Protein AF-A0A354C232-F1 (afdb_monomer)

Secondary structure (DSSP, 8-state):
-PPPGGGHHHHHHHHHHSHHHHHTT-EEEEEETTEEEEE--STT-B-TTSSB-HHHHHHHHHHHHHH-

Nearest PDB structures (foldseek):
  1sh8-assembly1_B  TM=8.870E-01  e=6.462E-04  Pseudomonas aeruginosa
  1t82-assembly2_D  TM=8.518E-01  e=8.136E-03  Shewanella oneidensis MR-1
  1t82-assembly1_A  TM=8.563E-01  e=1.585E-02  Shewanella oneidensis MR-1
  8ayv-assembly1_B  TM=8.630E-01  e=3.526E-02  Pseudomonas putida KT2440
  4rmm-assembly1_A-2  TM=5.749E-01  e=1.056E+00  Chromobacterium violaceum ATCC 12472

Mean predicted aligned error: 2.65 Å

Solvent-accessible surface area (backbone atoms only — not comparable to full-atom values): 4086 Å² total; per-residue (Å²): 110,72,63,46,81,89,48,46,64,60,52,61,44,63,39,54,72,44,66,64,44,43,69,40,53,42,41,79,59,25,62,53,92,97,47,72,39,75,47,72,46,64,69,77,30,52,39,101,84,76,44,72,24,68,68,53,56,49,50,51,55,54,49,54,62,75,73,105

Sequence (68 aa):
MAISDEHKEIVNYLEKAIKIVDKMGMRILEFQKHSVKIMLPK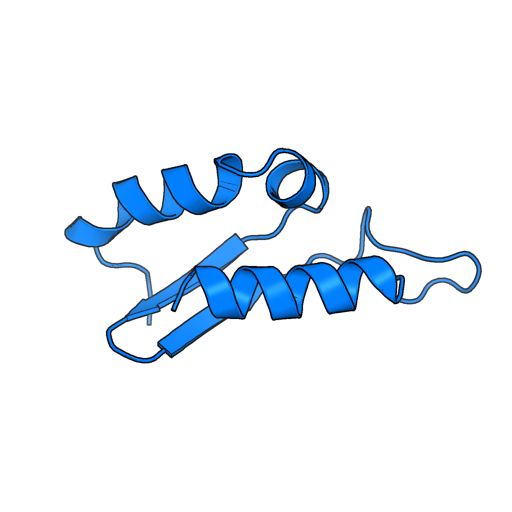EPNLNHIGTIYAGSLFSLADYAGGVL

Radius of gyration: 12.36 Å; Cα contacts (8 Å, |Δi|>4): 77; chains: 1; bounding box: 28×18×32 Å

Foldseek 3Di:
DADDPVCVVVQVCLCPVDPVSVVQVKHWGDDDPPDTDIDGDQPPQDDPVSGGDPVSVVCVVVSRVVRD

Structure (mmCIF, N/CA/C/O backbone):
data_AF-A0A354C232-F1
#
_entry.id   AF-A0A354C232-F1
#
loop_
_atom_site.group_PDB
_atom_site.id
_atom_site.type_symbol
_atom_site.label_atom_id
_atom_site.label_alt_id
_atom_site.label_comp_id
_atom_site.label_asym_id
_atom_site.label_entity_id
_atom_site.label_seq_id
_atom_site.pdbx_PDB_ins_code
_atom_site.Cartn_x
_atom_site.Cartn_y
_atom_site.Cartn_z
_atom_site.occupancy
_atom_site.B_iso_or_equiv
_atom_site.auth_seq_id
_atom_site.auth_comp_id
_atom_site.auth_asym_id
_atom_site.auth_atom_id
_atom_site.pdbx_PDB_model_num
ATOM 1 N N . MET A 1 1 ? -15.107 -2.823 2.774 1.00 60.38 1 MET A N 1
ATOM 2 C CA . MET A 1 1 ? -15.665 -1.712 3.581 1.00 60.38 1 MET A CA 1
ATOM 3 C C . MET A 1 1 ? -14.632 -0.603 3.686 1.00 60.38 1 MET A C 1
ATOM 5 O O . MET A 1 1 ? -13.452 -0.908 3.724 1.00 60.38 1 MET A O 1
ATOM 9 N N . ALA A 1 2 ? -15.049 0.664 3.686 1.00 82.69 2 ALA A N 1
ATOM 10 C CA . ALA A 1 2 ? -14.123 1.793 3.805 1.00 82.69 2 ALA A CA 1
ATOM 11 C C . ALA A 1 2 ? -13.505 1.880 5.215 1.00 82.69 2 ALA A C 1
ATOM 13 O O . ALA A 1 2 ? -14.084 1.379 6.177 1.00 82.69 2 ALA A O 1
ATOM 14 N N . ILE A 1 3 ? -12.342 2.525 5.321 1.00 94.31 3 ILE A N 1
ATOM 15 C CA . ILE A 1 3 ? -11.670 2.833 6.592 1.00 94.31 3 ILE A CA 1
ATOM 16 C C . ILE A 1 3 ? -12.585 3.726 7.443 1.00 94.31 3 ILE A C 1
ATOM 18 O O . ILE A 1 3 ? -13.042 4.768 6.965 1.00 94.31 3 ILE A O 1
ATOM 22 N N . SER A 1 4 ? -12.845 3.326 8.687 1.00 93.56 4 SER A N 1
ATOM 23 C CA . SER A 1 4 ? -13.647 4.107 9.633 1.00 93.56 4 SER A CA 1
ATOM 24 C C . SER A 1 4 ? -12.887 5.324 10.171 1.00 93.56 4 SER A C 1
ATOM 26 O O . SER A 1 4 ? -11.655 5.373 10.120 1.00 93.56 4 SER A O 1
ATOM 28 N N . ASP A 1 5 ? -13.616 6.332 10.658 1.00 94.50 5 ASP A N 1
ATOM 29 C CA . ASP A 1 5 ? -13.035 7.618 11.065 1.00 94.50 5 ASP A CA 1
ATOM 30 C C . ASP A 1 5 ? -11.982 7.466 12.167 1.00 94.50 5 ASP A C 1
ATOM 32 O O . ASP A 1 5 ? -10.923 8.088 12.092 1.00 94.50 5 ASP A O 1
ATOM 36 N N . GLU A 1 6 ? -12.223 6.576 13.130 1.00 94.44 6 GLU A N 1
ATOM 37 C CA . GLU A 1 6 ? -11.301 6.282 14.225 1.00 94.44 6 GLU A CA 1
ATOM 38 C C . GLU A 1 6 ? -9.982 5.638 13.766 1.00 94.44 6 GLU A C 1
ATOM 40 O O . GLU A 1 6 ? -8.972 5.745 14.459 1.00 94.44 6 GLU A O 1
ATOM 45 N N . HIS A 1 7 ? -9.954 5.008 12.585 1.00 95.56 7 HIS A N 1
ATOM 46 C CA . HIS A 1 7 ? -8.755 4.367 12.037 1.00 95.56 7 HIS A CA 1
ATOM 47 C C . HIS A 1 7 ? -8.002 5.234 11.015 1.00 95.56 7 HIS A C 1
ATOM 49 O O . HIS A 1 7 ? -6.921 4.853 10.561 1.00 95.56 7 HIS A O 1
ATOM 55 N N . LYS A 1 8 ? -8.522 6.410 10.639 1.00 95.12 8 LYS A N 1
ATOM 56 C CA . LYS A 1 8 ? -7.902 7.251 9.599 1.00 95.12 8 LYS A CA 1
ATOM 57 C C . LYS A 1 8 ? -6.490 7.705 9.956 1.00 95.12 8 LYS A C 1
ATOM 59 O O . LYS A 1 8 ? -5.609 7.683 9.097 1.00 95.12 8 LYS A O 1
ATOM 64 N N . GLU A 1 9 ? -6.264 8.108 11.204 1.00 96.38 9 GLU A N 1
ATOM 65 C CA . GLU A 1 9 ? -4.955 8.605 11.640 1.00 96.38 9 GLU A CA 1
ATOM 66 C C . GLU A 1 9 ? -3.892 7.507 11.611 1.00 96.38 9 GLU A C 1
ATOM 68 O O . GLU A 1 9 ? -2.811 7.715 11.053 1.00 96.38 9 GLU A O 1
ATOM 73 N N . ILE A 1 10 ? -4.216 6.323 12.143 1.00 95.62 10 ILE A N 1
ATOM 74 C CA . ILE A 1 10 ? -3.285 5.193 12.156 1.00 95.62 10 ILE A CA 1
ATOM 75 C C . ILE A 1 10 ? -2.995 4.695 10.741 1.00 95.62 10 ILE A C 1
ATOM 77 O O . ILE A 1 10 ? -1.837 4.459 10.415 1.00 95.62 10 ILE A O 1
ATOM 81 N N . VAL A 1 11 ? -3.998 4.623 9.862 1.00 96.50 11 VAL A N 1
ATOM 82 C CA . VAL A 1 11 ? -3.786 4.252 8.456 1.00 96.50 11 VAL A CA 1
ATOM 83 C C . VAL A 1 11 ? -2.860 5.252 7.760 1.00 96.50 11 VAL A C 1
ATOM 85 O O . VAL A 1 11 ? -1.876 4.851 7.142 1.00 96.50 11 VAL A O 1
ATOM 88 N N . ASN A 1 12 ? -3.110 6.555 7.914 1.00 95.81 12 ASN A N 1
ATOM 89 C CA . ASN A 1 12 ? -2.260 7.589 7.323 1.00 95.81 12 ASN A CA 1
ATOM 90 C C . ASN A 1 12 ? -0.818 7.541 7.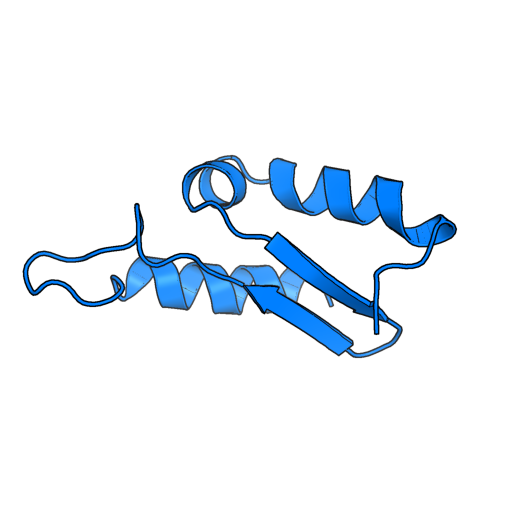861 1.00 95.81 12 ASN A C 1
ATOM 92 O O . ASN A 1 12 ? 0.125 7.814 7.117 1.00 95.81 12 ASN A O 1
ATOM 96 N N . TYR A 1 13 ? -0.635 7.188 9.136 1.00 96.12 13 TYR A N 1
ATOM 97 C CA . TYR A 1 13 ? 0.690 6.933 9.694 1.00 96.12 13 TYR A CA 1
ATOM 98 C C . TYR A 1 13 ? 1.335 5.696 9.060 1.00 96.12 13 TYR A C 1
ATOM 100 O O . TYR A 1 13 ? 2.456 5.786 8.566 1.00 96.12 13 TYR A O 1
ATOM 108 N N . LEU A 1 14 ? 0.634 4.561 9.025 1.00 96.31 14 LEU A N 1
ATOM 109 C CA . LEU A 1 14 ? 1.154 3.289 8.517 1.00 96.31 14 LEU A CA 1
ATOM 110 C C . LEU A 1 14 ? 1.574 3.368 7.047 1.00 96.31 14 LEU A C 1
ATOM 112 O O . LEU A 1 14 ? 2.568 2.750 6.672 1.00 96.31 14 LEU A O 1
ATOM 116 N N . GLU A 1 15 ? 0.867 4.132 6.212 1.00 96.12 15 GLU A N 1
ATOM 117 C CA . GLU A 1 15 ? 1.230 4.340 4.800 1.00 96.12 15 GLU A CA 1
ATOM 118 C C . GLU A 1 15 ? 2.540 5.131 4.620 1.00 96.12 15 GLU A C 1
ATOM 120 O O . GLU A 1 15 ? 3.149 5.091 3.551 1.00 96.12 15 GLU A O 1
ATOM 125 N N . LYS A 1 16 ? 2.992 5.844 5.661 1.00 95.50 16 LYS A N 1
ATOM 126 C CA . LYS A 1 16 ? 4.154 6.753 5.628 1.00 95.50 16 LYS A CA 1
ATOM 127 C C . LYS A 1 16 ? 5.278 6.361 6.585 1.00 95.50 16 LYS A C 1
ATOM 129 O O . LYS A 1 16 ? 6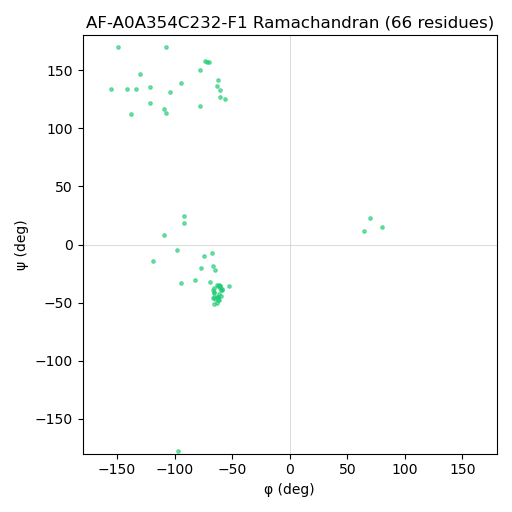.389 6.875 6.453 1.00 95.50 16 LYS A O 1
ATOM 134 N N . ALA A 1 17 ? 5.012 5.466 7.536 1.00 93.81 17 ALA A N 1
ATOM 135 C CA . ALA A 1 17 ? 5.955 5.060 8.577 1.00 93.81 17 ALA A CA 1
ATOM 136 C C . ALA A 1 17 ? 7.237 4.462 7.981 1.00 93.81 17 ALA A C 1
ATOM 138 O O . ALA A 1 17 ? 8.344 4.740 8.442 1.00 93.81 17 ALA A O 1
ATOM 139 N N . ILE A 1 18 ? 7.089 3.687 6.905 1.00 95.31 18 ILE A N 1
ATOM 140 C CA . ILE A 1 18 ? 8.195 3.085 6.169 1.00 95.31 18 ILE A CA 1
ATOM 141 C C . ILE A 1 18 ? 8.336 3.820 4.835 1.00 95.31 18 ILE A C 1
ATOM 143 O O . ILE A 1 18 ? 7.492 3.698 3.953 1.00 95.31 18 ILE A O 1
ATOM 147 N N . LYS A 1 19 ? 9.439 4.553 4.644 1.00 96.19 19 LYS A N 1
ATOM 148 C CA . LYS A 1 19 ? 9.651 5.389 3.444 1.00 96.19 19 LYS A CA 1
ATOM 149 C C . LYS A 1 19 ? 9.475 4.634 2.121 1.00 96.19 19 LYS A C 1
ATOM 151 O O . LYS A 1 19 ? 9.003 5.222 1.153 1.00 96.19 19 LYS A O 1
ATOM 156 N N . ILE A 1 20 ? 9.870 3.358 2.058 1.00 96.12 20 ILE A N 1
ATOM 157 C CA . ILE A 1 20 ? 9.721 2.567 0.831 1.00 96.12 20 ILE A CA 1
ATOM 158 C C . ILE A 1 20 ? 8.248 2.253 0.521 1.00 96.12 20 ILE A C 1
ATOM 160 O O . ILE A 1 20 ? 7.886 2.263 -0.646 1.00 96.12 20 ILE A O 1
ATOM 164 N N . VAL A 1 21 ? 7.382 2.089 1.529 1.00 96.44 21 VAL A N 1
ATOM 165 C CA . VAL A 1 21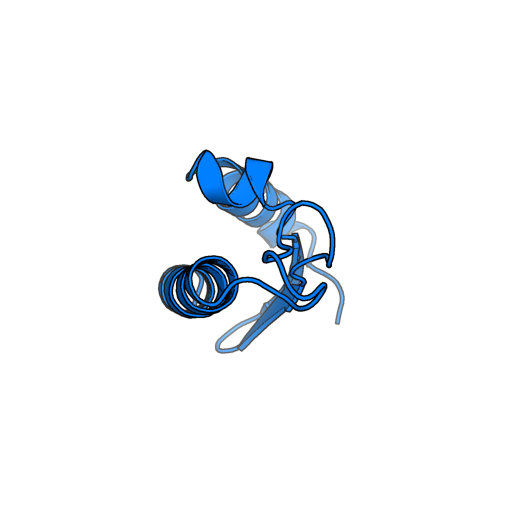 ? 5.933 1.863 1.349 1.00 96.44 21 VAL A CA 1
ATOM 166 C C . VAL A 1 21 ? 5.284 3.061 0.651 1.00 96.44 21 VAL A C 1
ATOM 168 O O . VAL A 1 21 ? 4.572 2.884 -0.341 1.00 96.44 21 VAL A O 1
ATOM 171 N N . ASP A 1 22 ? 5.617 4.280 1.091 1.00 95.75 22 ASP A N 1
ATOM 172 C CA . ASP A 1 22 ? 5.158 5.520 0.450 1.00 95.75 22 ASP A CA 1
ATOM 173 C C . ASP A 1 22 ? 5.680 5.637 -0.992 1.00 95.75 22 ASP A C 1
ATOM 175 O O . ASP A 1 22 ? 4.914 5.893 -1.922 1.00 95.75 22 ASP A O 1
ATOM 179 N N . LYS A 1 23 ? 6.973 5.353 -1.219 1.00 97.06 23 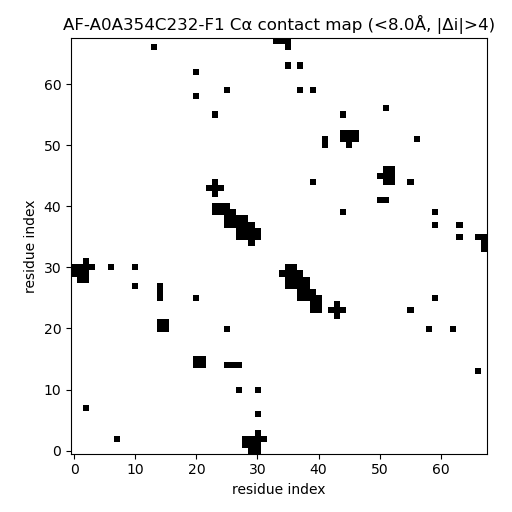LYS A N 1
ATOM 180 C CA . LYS A 1 23 ? 7.578 5.369 -2.565 1.00 97.06 23 LYS A CA 1
ATOM 181 C C . LYS A 1 23 ? 6.984 4.331 -3.512 1.00 97.06 23 LYS A C 1
ATOM 183 O O . LYS A 1 23 ? 6.863 4.609 -4.699 1.00 97.06 23 LYS A O 1
ATOM 188 N N . MET A 1 24 ? 6.607 3.165 -3.000 1.00 97.81 24 MET A N 1
ATOM 189 C CA . MET A 1 24 ? 5.916 2.124 -3.758 1.00 97.81 24 MET A CA 1
ATOM 190 C C . MET A 1 24 ? 4.445 2.466 -4.022 1.00 97.81 24 MET A C 1
ATOM 192 O O . MET A 1 24 ? 3.796 1.766 -4.797 1.00 97.81 24 MET A O 1
ATOM 196 N N . GLY A 1 25 ? 3.911 3.519 -3.396 1.00 97.25 25 GLY A N 1
ATOM 197 C CA . GLY A 1 25 ? 2.533 3.961 -3.575 1.00 97.25 25 GLY A CA 1
ATOM 198 C C . GLY A 1 25 ? 1.500 3.013 -2.970 1.00 97.25 25 GLY A C 1
ATOM 199 O O . GLY A 1 25 ? 0.354 3.019 -3.417 1.00 97.25 25 GLY A O 1
ATOM 200 N N . MET A 1 26 ? 1.883 2.187 -1.989 1.00 97.69 26 MET A N 1
ATOM 201 C CA . MET A 1 26 ? 0.936 1.275 -1.347 1.00 97.69 26 MET A CA 1
ATOM 202 C C . MET A 1 26 ? -0.176 2.055 -0.645 1.00 97.69 26 MET A C 1
ATOM 204 O O . MET A 1 26 ? 0.082 3.104 -0.048 1.00 97.69 26 MET A O 1
ATOM 208 N N . ARG A 1 27 ? -1.409 1.546 -0.709 1.00 97.25 27 ARG A N 1
ATOM 209 C CA . ARG A 1 27 ? -2.565 2.146 -0.029 1.00 97.25 27 ARG A CA 1
ATOM 210 C C . ARG A 1 27 ? -3.388 1.105 0.701 1.00 97.25 27 ARG A C 1
ATOM 212 O O . ARG A 1 27 ? -3.722 0.072 0.120 1.00 97.25 27 ARG A O 1
ATOM 219 N N . ILE A 1 28 ? -3.759 1.397 1.940 1.00 97.44 28 ILE A N 1
ATOM 220 C CA . ILE A 1 28 ? -4.736 0.608 2.684 1.00 97.44 28 ILE A CA 1
ATOM 221 C C . ILE A 1 28 ? -6.119 1.014 2.166 1.00 97.44 28 ILE A C 1
ATOM 223 O O . ILE A 1 28 ? -6.511 2.174 2.225 1.00 97.44 28 ILE A O 1
ATOM 227 N N . LEU A 1 29 ? -6.855 0.059 1.603 1.00 96.75 29 LEU A N 1
ATOM 228 C CA . LEU A 1 29 ? -8.205 0.282 1.080 1.00 96.75 29 LEU A CA 1
ATOM 229 C C . LEU A 1 29 ? -9.281 -0.054 2.115 1.00 96.75 29 LEU A C 1
ATOM 231 O O . LEU A 1 29 ? -10.347 0.558 2.125 1.00 96.75 29 LEU A O 1
ATOM 235 N N . GLU A 1 30 ? -9.009 -1.051 2.959 1.00 96.81 30 GLU A N 1
ATOM 236 C CA . GLU A 1 30 ? -9.921 -1.544 3.990 1.00 96.81 30 GLU A CA 1
ATOM 237 C C . GLU A 1 30 ? -9.100 -1.885 5.234 1.00 96.81 30 GLU A C 1
ATOM 239 O O . GLU A 1 30 ? -8.060 -2.537 5.118 1.00 96.81 30 GLU A O 1
ATOM 244 N N . PHE A 1 31 ? -9.563 -1.451 6.405 1.00 95.81 31 PHE A N 1
ATOM 245 C CA . PHE A 1 31 ? -8.902 -1.681 7.687 1.00 95.81 31 PHE A CA 1
ATOM 246 C C . PHE A 1 31 ? -9.957 -2.040 8.729 1.00 95.81 31 PHE A C 1
ATOM 248 O O . PHE A 1 31 ? -10.814 -1.220 9.057 1.00 95.81 31 PHE A O 1
ATOM 255 N N . GLN A 1 32 ? -9.932 -3.282 9.204 1.00 92.88 32 GLN A N 1
ATOM 256 C CA . GLN A 1 3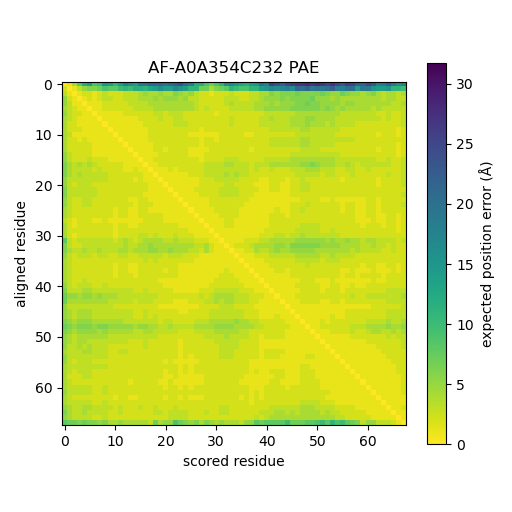2 ? -10.890 -3.792 10.175 1.00 92.88 32 GLN A CA 1
ATOM 257 C C . GLN A 1 32 ? -10.247 -4.861 11.056 1.00 92.88 32 GLN A C 1
ATOM 259 O O . GLN A 1 32 ? -9.153 -5.363 10.791 1.00 92.88 32 GLN A O 1
ATOM 264 N N . LYS A 1 33 ? -10.956 -5.255 12.111 1.00 91.25 33 LYS A N 1
ATOM 265 C CA . LYS A 1 33 ? -10.486 -6.313 13.000 1.00 91.25 33 LYS A CA 1
ATOM 266 C C . LYS A 1 33 ? -10.212 -7.599 12.202 1.00 91.25 33 LYS A C 1
ATOM 268 O O . LYS A 1 33 ? -11.105 -8.099 11.522 1.00 91.25 33 LYS A O 1
ATOM 273 N N . HIS A 1 34 ? -8.997 -8.134 12.326 1.00 92.50 34 HIS A N 1
ATOM 274 C CA . HIS A 1 34 ? -8.531 -9.371 11.678 1.00 92.50 34 HIS A CA 1
ATOM 275 C C . HIS A 1 34 ? -8.451 -9.344 10.143 1.00 92.50 34 HIS A C 1
ATOM 277 O O . HIS A 1 34 ? -8.305 -10.399 9.527 1.00 92.50 34 HIS A O 1
ATOM 283 N N . SER A 1 35 ? -8.570 -8.182 9.499 1.00 94.31 35 SER A N 1
ATOM 284 C CA . SER A 1 35 ? -8.501 -8.108 8.042 1.00 94.31 35 SER A CA 1
ATOM 285 C C . SER A 1 35 ? -8.068 -6.727 7.565 1.00 94.31 35 SER A C 1
ATOM 287 O O . SER A 1 35 ? -8.604 -5.701 7.979 1.00 94.31 35 SER A O 1
ATOM 289 N N . VAL A 1 36 ? -7.124 -6.724 6.629 1.00 95.56 36 VAL A N 1
ATOM 290 C CA . VAL A 1 36 ? -6.680 -5.540 5.904 1.00 95.56 36 VAL A CA 1
ATOM 291 C C . VAL A 1 36 ? -6.686 -5.846 4.414 1.00 95.56 36 VAL A C 1
ATOM 293 O O . VAL A 1 36 ? -6.413 -6.972 3.992 1.00 95.56 36 VAL A O 1
ATOM 296 N N . LYS A 1 37 ? -6.985 -4.836 3.604 1.00 96.69 37 LYS A N 1
ATOM 297 C CA . LYS A 1 37 ? -6.815 -4.894 2.154 1.00 96.69 37 LYS A CA 1
ATOM 298 C C . LYS A 1 37 ? -5.873 -3.790 1.728 1.00 96.69 37 LYS A C 1
ATOM 300 O O . LYS A 1 37 ? -6.161 -2.617 1.954 1.00 96.69 37 LYS A O 1
ATOM 305 N N . ILE A 1 38 ? -4.778 -4.167 1.081 1.00 97.44 38 ILE A N 1
ATOM 306 C CA . ILE A 1 38 ? -3.732 -3.242 0.647 1.00 97.44 38 ILE A CA 1
ATOM 307 C C . ILE A 1 38 ? -3.582 -3.348 -0.867 1.00 97.44 38 ILE A C 1
ATOM 309 O O . ILE A 1 38 ? -3.581 -4.441 -1.432 1.00 97.44 38 ILE A O 1
ATOM 313 N N . MET A 1 39 ? -3.488 -2.201 -1.525 1.00 97.62 39 MET A N 1
ATOM 314 C CA . MET A 1 39 ? -3.272 -2.079 -2.959 1.00 97.62 39 MET A CA 1
ATOM 315 C C . MET A 1 39 ? -1.825 -1.675 -3.221 1.00 97.62 39 MET A C 1
ATOM 317 O O . MET A 1 39 ? -1.334 -0.720 -2.623 1.00 97.62 39 MET A O 1
ATOM 321 N N . LEU A 1 40 ? -1.169 -2.394 -4.131 1.00 98.38 40 LEU A N 1
ATOM 322 C CA . LEU A 1 40 ? 0.130 -2.040 -4.693 1.00 98.38 40 LEU A CA 1
ATOM 323 C C . LEU A 1 40 ? -0.070 -1.620 -6.158 1.00 98.38 40 LEU A C 1
ATOM 325 O O . LEU A 1 40 ? -0.510 -2.452 -6.960 1.00 98.38 40 LEU A O 1
ATOM 329 N N . PRO A 1 41 ? 0.227 -0.365 -6.536 1.00 98.06 41 PRO A N 1
ATOM 330 C CA . PRO A 1 41 ? 0.080 0.073 -7.916 1.00 98.06 41 PRO A CA 1
ATOM 331 C C . PRO A 1 41 ? 1.165 -0.538 -8.809 1.00 98.06 41 PRO A C 1
ATOM 333 O O . PRO A 1 41 ? 2.246 -0.912 -8.348 1.00 98.06 41 PRO A O 1
ATOM 336 N N . LYS A 1 42 ? 0.887 -0.607 -10.116 1.00 97.25 42 LYS A N 1
ATOM 337 C CA . LYS A 1 42 ? 1.831 -1.148 -11.104 1.00 97.25 42 LYS A CA 1
ATOM 338 C C . LYS A 1 42 ? 3.116 -0.325 -11.194 1.00 97.25 42 LYS A C 1
ATOM 340 O O . LYS A 1 42 ? 4.198 -0.885 -11.075 1.00 97.25 42 LYS A O 1
ATOM 345 N N . GLU A 1 43 ? 2.992 0.987 -11.346 1.00 97.25 43 GLU A N 1
ATOM 346 C CA . GLU A 1 43 ? 4.111 1.929 -11.249 1.00 97.25 43 GLU A CA 1
ATOM 347 C C . GLU A 1 43 ? 4.197 2.484 -9.822 1.00 97.25 43 GLU A C 1
ATOM 349 O O . GLU A 1 43 ? 3.147 2.777 -9.244 1.00 97.25 43 GLU A O 1
ATOM 354 N N . PRO A 1 44 ? 5.398 2.647 -9.237 1.00 97.12 44 PRO A N 1
ATOM 355 C CA . PRO A 1 44 ? 6.735 2.456 -9.822 1.00 97.12 44 PRO A CA 1
ATOM 356 C C . PRO A 1 44 ? 7.306 1.034 -9.624 1.00 97.12 44 PRO A C 1
ATOM 358 O O . PRO A 1 44 ? 8.518 0.841 -9.580 1.00 97.12 44 PRO A O 1
ATOM 361 N N . ASN A 1 45 ? 6.451 0.029 -9.433 1.00 98.62 45 ASN A N 1
ATOM 362 C CA . ASN A 1 45 ? 6.830 -1.307 -8.964 1.00 98.62 45 ASN A CA 1
ATOM 363 C C . ASN A 1 45 ? 7.144 -2.302 -10.086 1.00 98.62 45 ASN A C 1
ATOM 365 O O . ASN A 1 45 ? 7.095 -3.509 -9.850 1.00 98.62 45 ASN A O 1
ATOM 369 N N . LEU A 1 46 ? 7.429 -1.841 -11.303 1.00 98.56 46 LEU A N 1
ATOM 370 C CA . LEU A 1 46 ? 7.735 -2.720 -12.425 1.00 98.56 46 LEU A CA 1
ATOM 371 C C . LEU A 1 46 ? 9.161 -3.270 -12.398 1.00 98.56 46 LEU A C 1
ATOM 373 O O . LEU A 1 46 ? 10.102 -2.637 -11.930 1.00 98.56 46 LEU A O 1
ATOM 377 N N . ASN A 1 47 ? 9.317 -4.463 -12.959 1.00 97.94 47 ASN A N 1
ATOM 378 C CA . ASN A 1 47 ? 10.604 -5.031 -13.334 1.00 97.94 47 ASN A CA 1
ATOM 379 C C . ASN A 1 47 ? 10.901 -4.805 -14.831 1.00 97.94 47 ASN A C 1
ATOM 381 O O . ASN A 1 47 ? 10.110 -4.232 -15.579 1.00 97.94 47 ASN A O 1
ATOM 385 N N . HIS A 1 48 ? 12.038 -5.333 -15.284 1.00 97.19 48 HIS A N 1
ATOM 386 C CA . HIS A 1 48 ? 12.522 -5.209 -16.661 1.00 97.19 48 HIS A CA 1
ATOM 387 C C . HIS A 1 48 ? 11.680 -5.952 -17.721 1.00 97.19 48 HIS A C 1
ATOM 389 O O . HIS A 1 48 ? 11.933 -5.774 -18.908 1.00 97.19 48 HIS A O 1
ATOM 395 N N . ILE A 1 49 ? 10.687 -6.760 -17.324 1.00 97.50 4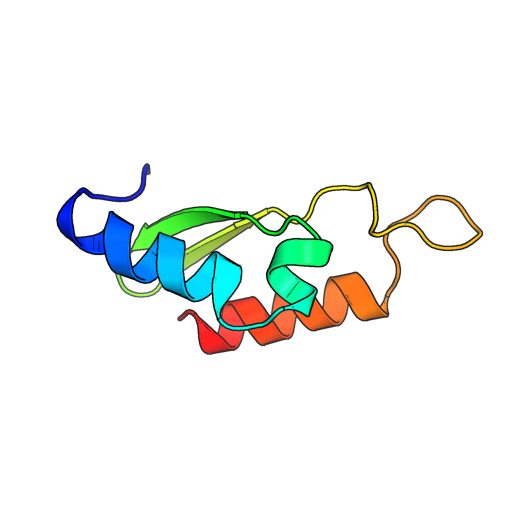9 ILE A N 1
ATOM 396 C CA . ILE A 1 49 ? 9.748 -7.443 -18.236 1.00 97.50 49 ILE A CA 1
ATOM 397 C C . ILE A 1 49 ? 8.323 -6.867 -18.171 1.00 97.50 49 ILE A C 1
ATOM 399 O O . ILE A 1 49 ? 7.401 -7.424 -18.761 1.00 97.50 49 ILE A O 1
ATOM 403 N N . GLY A 1 50 ? 8.117 -5.754 -17.459 1.00 96.88 50 GLY A N 1
ATOM 404 C CA . GLY A 1 50 ? 6.828 -5.057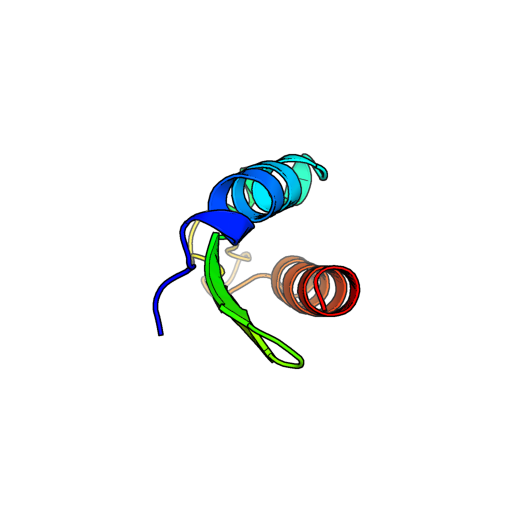 -17.414 1.00 96.88 50 GLY A CA 1
ATOM 405 C C . GLY A 1 50 ? 5.784 -5.671 -16.473 1.00 96.88 50 GLY A C 1
ATOM 406 O O . GLY A 1 50 ? 4.604 -5.306 -16.549 1.00 96.88 50 GLY A O 1
ATOM 407 N N . THR A 1 51 ? 6.200 -6.563 -15.567 1.00 98.00 51 THR A N 1
ATOM 408 C CA . THR A 1 51 ? 5.371 -7.084 -14.465 1.00 98.00 51 THR A CA 1
ATOM 409 C C . THR A 1 51 ? 5.818 -6.501 -13.129 1.00 98.00 51 THR A C 1
ATOM 411 O O . THR A 1 51 ? 6.881 -5.894 -13.037 1.00 98.00 51 THR A O 1
ATOM 414 N N . ILE A 1 52 ? 5.038 -6.709 -12.066 1.00 98.31 52 ILE A N 1
ATOM 415 C CA . ILE A 1 52 ? 5.454 -6.279 -10.727 1.00 98.31 52 ILE A CA 1
ATOM 416 C C . ILE A 1 52 ? 6.758 -6.983 -10.338 1.00 98.31 52 ILE A C 1
ATOM 418 O O . ILE A 1 52 ? 6.907 -8.195 -10.513 1.00 98.31 52 ILE A O 1
ATOM 422 N N . TYR A 1 53 ? 7.707 -6.207 -9.828 1.00 98.44 53 TYR A N 1
ATOM 423 C CA . TYR A 1 53 ? 8.970 -6.683 -9.300 1.00 98.44 53 TYR A CA 1
ATOM 424 C C . TYR A 1 53 ? 8.746 -7.585 -8.083 1.00 98.44 53 TYR A C 1
ATOM 426 O O . TYR A 1 53 ? 7.952 -7.280 -7.195 1.00 98.44 53 TYR A O 1
ATOM 434 N N . ALA A 1 54 ? 9.475 -8.701 -8.019 1.00 98.19 54 ALA A N 1
ATOM 435 C CA . ALA A 1 54 ? 9.313 -9.690 -6.956 1.00 98.19 54 ALA A CA 1
ATOM 436 C C . ALA A 1 54 ? 9.565 -9.098 -5.560 1.00 98.19 54 ALA A C 1
ATOM 438 O O . ALA A 1 54 ? 8.817 -9.385 -4.629 1.00 98.19 54 ALA A O 1
ATOM 439 N N . GLY A 1 55 ? 10.561 -8.214 -5.426 1.00 98.00 55 GLY A N 1
ATOM 440 C CA . GLY A 1 55 ? 10.812 -7.506 -4.170 1.00 98.00 55 GLY A CA 1
ATOM 441 C C . GLY A 1 55 ? 9.643 -6.609 -3.76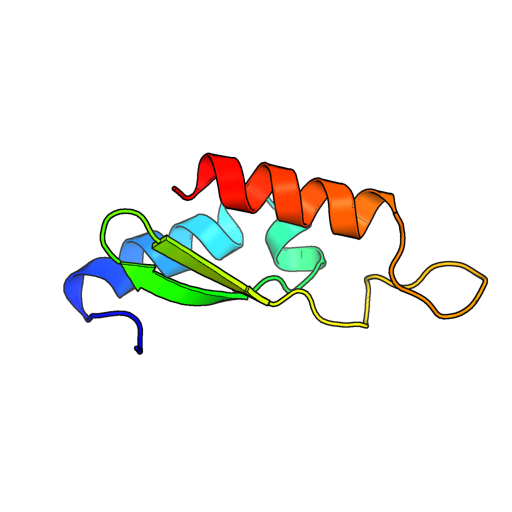0 1.00 98.00 55 GLY A C 1
ATOM 442 O O . GLY A 1 55 ? 9.307 -6.562 -2.585 1.00 98.00 55 GLY A O 1
ATOM 443 N N . SER A 1 56 ? 8.953 -5.982 -4.719 1.00 98.25 56 SER A N 1
ATOM 444 C CA . SER A 1 56 ? 7.761 -5.179 -4.434 1.00 98.25 56 SER A CA 1
ATOM 445 C C . SER A 1 56 ? 6.590 -6.030 -3.927 1.00 98.25 56 SER A C 1
ATOM 447 O O . SER A 1 56 ? 5.886 -5.626 -3.004 1.00 98.25 56 SER A O 1
ATOM 449 N N . LEU A 1 57 ? 6.394 -7.229 -4.490 1.00 98.00 57 LEU A N 1
ATOM 450 C CA . LEU A 1 57 ? 5.387 -8.182 -4.005 1.00 98.00 57 LEU A CA 1
ATOM 451 C C . LEU A 1 57 ? 5.722 -8.697 -2.602 1.00 98.00 57 LEU A C 1
ATOM 453 O O . LEU A 1 57 ? 4.836 -8.792 -1.756 1.00 98.00 57 LEU A O 1
ATOM 457 N N . PHE A 1 58 ? 6.996 -8.997 -2.347 1.00 97.94 58 PHE A N 1
ATOM 458 C CA . PHE A 1 58 ? 7.453 -9.411 -1.025 1.00 97.94 58 PHE A CA 1
ATOM 459 C C . PHE A 1 58 ? 7.231 -8.305 0.012 1.00 97.94 58 PHE A C 1
ATOM 461 O O . PHE A 1 58 ? 6.641 -8.563 1.055 1.00 97.94 58 PHE A O 1
ATOM 468 N N . SER A 1 59 ? 7.616 -7.063 -0.298 1.00 97.50 59 SER A N 1
ATOM 469 C CA . SER A 1 59 ? 7.377 -5.923 0.588 1.00 97.50 59 SER A CA 1
ATOM 470 C C . SER A 1 59 ? 5.892 -5.694 0.859 1.00 97.50 59 SER A C 1
ATOM 472 O O . SER A 1 59 ? 5.548 -5.337 1.977 1.00 97.50 59 SER A O 1
ATOM 474 N N . LEU A 1 60 ? 5.005 -5.917 -0.120 1.00 97.62 60 LEU A N 1
ATOM 475 C CA . LEU A 1 60 ? 3.557 -5.860 0.109 1.00 97.62 60 LEU A CA 1
ATOM 476 C C . LEU A 1 60 ? 3.107 -6.925 1.118 1.00 97.62 60 LEU A C 1
ATOM 478 O O . LEU A 1 60 ? 2.319 -6.612 2.006 1.00 97.62 60 LEU A O 1
ATOM 482 N N . ALA A 1 61 ? 3.588 -8.164 0.985 1.00 96.94 61 ALA A N 1
ATOM 483 C CA . ALA A 1 61 ? 3.227 -9.256 1.886 1.00 96.94 61 ALA A CA 1
ATOM 484 C C . ALA A 1 61 ? 3.742 -9.023 3.316 1.00 96.94 61 ALA A C 1
ATOM 486 O O . ALA A 1 61 ? 2.987 -9.187 4.272 1.00 96.94 61 ALA A O 1
ATOM 487 N N . ASP A 1 62 ? 4.997 -8.593 3.451 1.00 96.69 62 ASP A N 1
ATOM 488 C CA . ASP A 1 62 ? 5.622 -8.284 4.741 1.00 96.69 62 ASP A CA 1
ATOM 489 C C . ASP A 1 62 ? 4.935 -7.090 5.423 1.00 96.69 62 ASP A C 1
ATOM 491 O O . ASP A 1 62 ? 4.518 -7.168 6.579 1.00 96.69 62 ASP A O 1
ATOM 495 N N . TYR A 1 63 ? 4.691 -6.013 4.667 1.00 97.00 63 TYR A N 1
ATOM 496 C CA . TYR A 1 63 ? 3.945 -4.853 5.150 1.00 97.00 63 TYR A CA 1
ATOM 497 C C . TYR A 1 63 ? 2.523 -5.223 5.587 1.00 97.00 63 TYR A C 1
ATOM 499 O O . TYR A 1 63 ? 2.090 -4.808 6.658 1.00 97.00 63 TYR A O 1
ATOM 507 N N . ALA A 1 64 ? 1.807 -6.043 4.810 1.00 95.56 64 ALA A N 1
ATOM 508 C CA . ALA A 1 64 ? 0.474 -6.509 5.183 1.00 95.56 64 ALA A CA 1
ATOM 509 C C . ALA A 1 64 ? 0.479 -7.309 6.495 1.00 95.56 64 ALA A C 1
ATOM 511 O O . ALA A 1 64 ? -0.439 -7.152 7.296 1.00 95.56 64 ALA A O 1
ATOM 512 N N . GLY A 1 65 ? 1.516 -8.120 6.730 1.00 94.31 65 GLY A N 1
ATOM 513 C CA . GLY A 1 65 ? 1.699 -8.846 7.985 1.00 94.31 65 GLY A CA 1
ATOM 514 C C . GLY A 1 65 ? 1.958 -7.933 9.185 1.00 94.31 65 GLY A C 1
ATOM 515 O O . GLY A 1 65 ? 1.446 -8.209 10.260 1.00 94.31 65 GLY A O 1
ATOM 516 N N . GLY A 1 66 ? 2.706 -6.840 9.005 1.00 93.81 66 GLY A N 1
ATOM 517 C CA . GLY A 1 66 ? 2.963 -5.863 10.070 1.00 93.81 66 GLY A CA 1
ATOM 518 C C . GLY A 1 66 ? 1.801 -4.905 10.365 1.00 93.81 66 GLY A C 1
ATOM 519 O O . GLY A 1 66 ? 1.774 -4.294 11.430 1.00 93.81 66 GLY A O 1
ATOM 520 N N . VAL A 1 67 ? 0.866 -4.740 9.424 1.00 94.00 67 VAL A N 1
ATOM 521 C CA . VAL A 1 67 ? -0.331 -3.895 9.586 1.00 94.00 67 VAL A CA 1
ATOM 522 C C . VAL A 1 67 ? -1.462 -4.616 10.336 1.00 94.00 67 VAL A C 1
ATOM 524 O O . VAL A 1 67 ? -2.259 -3.944 10.993 1.00 94.00 67 VAL A O 1
ATOM 527 N N . LEU A 1 68 ? -1.557 -5.945 10.203 1.00 86.81 68 LEU A N 1
ATOM 528 C CA . LEU A 1 68 ? -2.545 -6.795 10.889 1.00 86.81 68 LEU A CA 1
ATOM 529 C C . LEU A 1 68 ? -2.239 -6.973 12.380 1.00 86.81 68 LEU A C 1
ATOM 531 O O . LEU A 1 68 ? -3.231 -7.038 13.145 1.00 86.81 68 LEU A O 1
#

pLDDT: mean 95.51, std 4.99, range [60.38, 98.62]